Protein AF-A0AAP8J2D2-F1 (afdb_monomer)

pLDDT: mean 86.03, std 17.64, range [35.38, 97.0]

Sequence (80 aa):
MALAVVTVMIDSARQLIKNLDKLHTTKLGRDRIRHNLSLINGDIIDYCKKKILNLQAIIKRKGKNWYVKIAAITITIHDK

Foldseek 3Di:
DPPPPVPPQPPVLVVCLVCLVVDDDDPVRQVVQCVVVVPPDDDPSVVVNCQSPDPQWDWDDDPQWIWTDDDPDIDIDGRD

Radius of gyration: 13.66 Å; Cα contacts (8 Å, |Δi|>4): 64; chains: 1; bounding box: 33×36×30 Å

InterPro domains:
  IPR024229 Protein of unknown function DUF3781 [PF12636] (18-77)

Solvent-accessible surface area (backbone atoms only — not comparable to full-atom values): 5092 Å² total; per-residue (Å²): 144,79,82,71,74,72,69,77,71,42,73,69,51,46,58,56,63,76,46,52,87,74,62,76,74,54,72,69,53,49,53,53,52,25,61,79,68,71,48,87,76,79,62,65,60,61,53,50,50,54,52,65,71,34,91,78,36,48,72,46,76,60,86,61,33,38,38,38,37,42,92,95,44,72,49,78,44,79,61,131

Organism: Lacticaseibacillus rhamnosus (NCBI:txid47715)

Secondary structure (DSSP, 8-state):
--SSSSSTTHHHHHHHHHTGGG----HHHHHHHHHHHT--SS-HHHHHHHHHT-TT-EEEEETTEEEEEETTEEEEEE--

Mean predicted aligned error: 6.34 Å

Nearest PDB structures (foldseek):
  8pz5-assembly1_B  TM=7.395E-01  e=7.965E-01  Cyan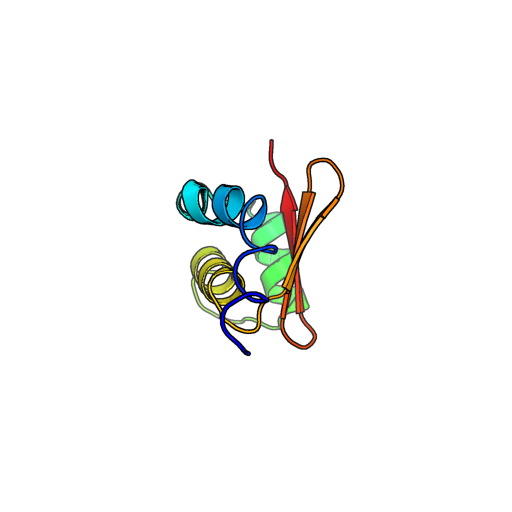othece sp. PCC 7425
  5lq4-assembly1_B  TM=7.251E-01  e=1.184E+00  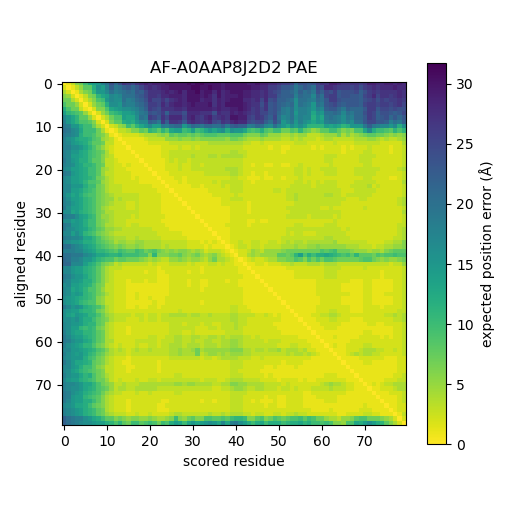Cyanothece sp. PCC 7425
  4wja-assembly1_B  TM=5.614E-01  e=9.090E-01  Homo sapiens
  4wja-assembly1_A  TM=5.923E-01  e=1.760E+00  Homo sapiens
  6rm3-assembly1_LH0  TM=7.724E-01  e=3.191E+00  Vairimorpha necatrix

Structure (mmCIF, N/CA/C/O backbone):
data_AF-A0AAP8J2D2-F1
#
_entry.id   AF-A0AAP8J2D2-F1
#
loop_
_atom_s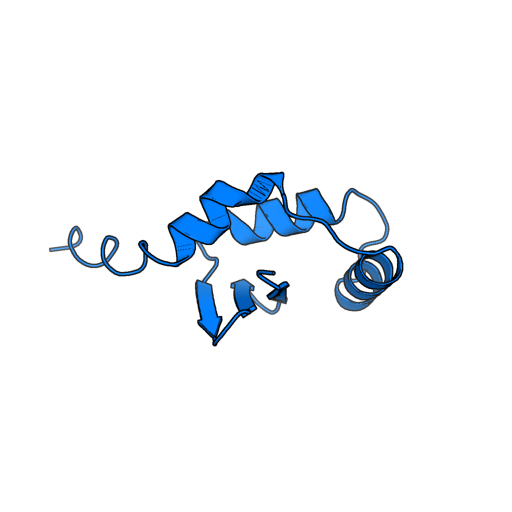ite.group_PDB
_atom_site.id
_atom_site.type_symbol
_atom_site.label_atom_id
_atom_site.label_alt_id
_atom_site.label_comp_id
_atom_site.label_asym_id
_atom_site.label_entity_id
_atom_site.label_seq_id
_atom_site.pdbx_PDB_ins_code
_atom_site.Cartn_x
_atom_site.Cartn_y
_atom_site.Cartn_z
_atom_site.occupancy
_atom_site.B_iso_or_equiv
_atom_site.auth_seq_id
_atom_site.auth_comp_id
_atom_site.auth_asym_id
_atom_site.auth_atom_id
_atom_site.pdbx_PDB_model_num
ATOM 1 N N . MET A 1 1 ? -19.611 -25.321 9.470 1.00 44.22 1 MET A N 1
ATOM 2 C CA . MET A 1 1 ? -19.116 -24.146 10.225 1.00 44.22 1 MET A CA 1
ATOM 3 C C . MET A 1 1 ? -17.934 -23.483 9.508 1.00 44.22 1 MET A C 1
ATOM 5 O O . MET A 1 1 ? -16.798 -23.674 9.911 1.00 44.22 1 MET A O 1
ATOM 9 N N . ALA A 1 2 ? -18.175 -22.701 8.452 1.00 37.72 2 ALA A N 1
ATOM 10 C CA . ALA A 1 2 ? -17.110 -21.907 7.811 1.00 37.72 2 ALA A CA 1
ATOM 11 C C . ALA A 1 2 ? -17.559 -20.492 7.395 1.00 37.72 2 ALA A C 1
ATOM 13 O O . ALA A 1 2 ? -16.793 -19.759 6.783 1.00 37.72 2 ALA A O 1
ATOM 14 N N . LEU A 1 3 ? -18.783 -20.080 7.751 1.00 36.94 3 LEU A N 1
ATOM 15 C CA . LEU A 1 3 ? -19.359 -18.812 7.287 1.00 36.94 3 LEU A CA 1
ATOM 16 C C . LEU A 1 3 ? -19.223 -17.647 8.287 1.00 36.94 3 LEU A C 1
ATOM 18 O O . LEU A 1 3 ? -19.623 -16.535 7.974 1.00 36.94 3 LEU A O 1
ATOM 22 N N . ALA A 1 4 ? -18.648 -17.869 9.475 1.00 35.38 4 ALA A N 1
ATOM 23 C CA . ALA A 1 4 ? -18.584 -16.846 10.528 1.00 35.38 4 ALA A CA 1
ATOM 24 C C . ALA A 1 4 ? -17.212 -16.154 10.673 1.00 35.38 4 ALA A C 1
ATOM 26 O O . ALA A 1 4 ? -17.130 -15.087 11.272 1.00 35.38 4 ALA A O 1
ATOM 27 N N . VAL A 1 5 ? -16.130 -16.720 10.120 1.00 39.50 5 VAL A N 1
ATOM 28 C CA . VAL A 1 5 ? -14.763 -16.199 10.349 1.00 39.50 5 VAL A CA 1
ATOM 29 C C . VAL A 1 5 ? -14.379 -15.093 9.354 1.00 39.50 5 VAL A C 1
ATOM 31 O O . VAL A 1 5 ? -13.541 -14.251 9.661 1.00 39.50 5 VAL A O 1
ATOM 34 N N . VAL A 1 6 ? -15.027 -15.023 8.186 1.00 42.81 6 VAL A N 1
ATOM 35 C CA . VAL A 1 6 ? -14.695 -14.020 7.155 1.00 42.81 6 VAL A CA 1
ATOM 36 C C . VAL A 1 6 ? -15.244 -12.627 7.501 1.00 42.81 6 VAL A C 1
ATOM 38 O O . VAL A 1 6 ? -14.662 -11.619 7.114 1.00 42.81 6 VAL A O 1
ATOM 41 N N . THR A 1 7 ? -16.322 -12.528 8.280 1.00 38.31 7 THR A N 1
ATOM 42 C CA . THR A 1 7 ? -17.069 -11.270 8.452 1.00 38.31 7 THR A CA 1
ATOM 43 C C . THR A 1 7 ? -16.415 -10.272 9.421 1.00 38.31 7 THR A C 1
ATOM 45 O O . THR A 1 7 ? -16.657 -9.073 9.305 1.00 38.31 7 THR A O 1
ATOM 48 N N . VAL A 1 8 ? -15.548 -10.727 10.337 1.00 45.25 8 VAL A N 1
ATOM 49 C CA . VAL A 1 8 ? -15.045 -9.911 11.468 1.00 45.25 8 VAL A CA 1
ATOM 50 C C . VAL A 1 8 ? -13.791 -9.081 11.125 1.00 45.25 8 VAL A C 1
ATOM 52 O O . VAL A 1 8 ? -13.510 -8.082 11.778 1.00 45.25 8 VAL A O 1
ATOM 55 N N . MET A 1 9 ? -13.057 -9.401 10.052 1.00 49.44 9 MET A N 1
ATOM 56 C CA . MET A 1 9 ? -11.853 -8.640 9.650 1.00 49.44 9 MET A CA 1
ATOM 57 C C . MET A 1 9 ? -12.141 -7.391 8.789 1.00 49.44 9 MET A C 1
ATOM 59 O O . MET A 1 9 ? -11.216 -6.674 8.403 1.00 49.44 9 MET A O 1
ATOM 63 N N . ILE A 1 10 ? -13.406 -7.121 8.456 1.00 55.56 10 ILE A N 1
ATOM 64 C CA . ILE A 1 10 ? -13.749 -6.316 7.278 1.00 55.56 10 ILE A CA 1
ATOM 65 C C . ILE A 1 10 ? -14.019 -4.822 7.587 1.00 55.56 10 ILE A C 1
ATOM 67 O O . ILE A 1 10 ? -13.871 -3.989 6.692 1.00 55.56 10 ILE A O 1
ATOM 71 N N . ASP A 1 11 ? -14.332 -4.409 8.819 1.00 61.75 1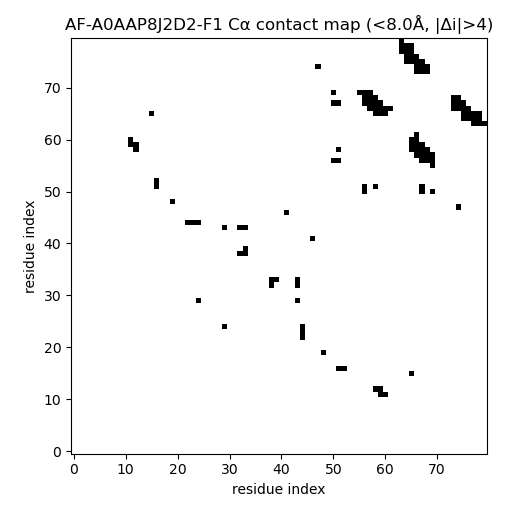1 ASP A N 1
ATOM 72 C CA . ASP A 1 11 ? -14.814 -3.029 9.048 1.00 61.75 11 ASP A CA 1
ATOM 73 C C . ASP A 1 11 ? -13.760 -1.942 8.808 1.00 61.75 11 ASP A C 1
ATOM 75 O O . ASP A 1 11 ? -14.031 -0.942 8.140 1.00 61.75 11 ASP A O 1
ATOM 79 N N . SER A 1 12 ? -12.532 -2.156 9.284 1.00 65.31 12 SER A N 1
ATOM 80 C CA . SER A 1 12 ? -11.439 -1.206 9.053 1.00 65.31 12 SER A CA 1
ATOM 81 C C . SER A 1 12 ? -11.004 -1.224 7.582 1.00 65.31 12 SER A C 1
ATOM 83 O O . SER A 1 12 ? -10.949 -0.184 6.929 1.00 65.31 12 SER A O 1
ATOM 85 N N . ALA A 1 13 ? -10.764 -2.409 7.015 1.00 82.06 13 ALA A N 1
ATOM 86 C CA . ALA A 1 13 ? -10.307 -2.545 5.632 1.00 82.06 13 ALA A CA 1
ATOM 87 C C . ALA A 1 13 ? -11.300 -1.958 4.608 1.00 82.06 13 ALA A C 1
ATOM 89 O O . ALA A 1 13 ? -10.868 -1.396 3.600 1.00 82.06 13 ALA A O 1
ATOM 90 N N . ARG A 1 14 ? -12.615 -1.997 4.886 1.00 86.62 14 ARG A N 1
ATOM 91 C CA . ARG A 1 14 ? -13.636 -1.336 4.053 1.00 86.62 14 ARG A CA 1
ATOM 92 C C . ARG A 1 14 ? -13.361 0.155 3.858 1.00 86.62 14 ARG A C 1
ATOM 94 O O . ARG A 1 14 ? -13.614 0.649 2.766 1.00 86.62 14 ARG A O 1
ATOM 101 N N . GLN A 1 15 ? -12.864 0.875 4.867 1.00 89.44 15 GLN A N 1
ATOM 102 C CA . GLN A 1 15 ? -12.583 2.314 4.738 1.00 89.44 15 GLN A CA 1
ATOM 103 C C . GLN A 1 15 ? -11.456 2.584 3.737 1.00 89.44 15 GLN A C 1
ATOM 105 O O . GLN A 1 15 ? -11.591 3.468 2.892 1.00 89.44 15 GLN A O 1
ATOM 110 N N . LEU A 1 16 ? -10.381 1.791 3.796 1.00 92.00 16 LEU A N 1
ATOM 111 C CA . LEU A 1 16 ? -9.280 1.872 2.837 1.00 92.00 16 LEU A CA 1
ATOM 112 C C . LEU A 1 16 ? -9.765 1.549 1.417 1.00 92.00 16 LEU A C 1
ATOM 114 O O . LEU A 1 16 ? -9.473 2.293 0.486 1.00 92.00 16 LEU A O 1
ATOM 118 N N . ILE A 1 17 ? -10.537 0.470 1.259 1.00 92.06 17 ILE A N 1
ATOM 119 C CA . ILE A 1 17 ? -11.049 0.034 -0.049 1.00 92.06 17 ILE A CA 1
ATOM 120 C C . ILE A 1 17 ? -12.002 1.080 -0.649 1.00 92.06 17 ILE A C 1
ATOM 122 O O . ILE A 1 17 ? -11.904 1.381 -1.835 1.00 92.06 17 ILE A O 1
ATOM 126 N N . LYS A 1 18 ? -12.882 1.686 0.161 1.00 92.19 18 LYS A N 1
ATOM 127 C CA . LYS A 1 18 ? -13.812 2.742 -0.283 1.00 92.19 18 LYS A CA 1
ATOM 128 C C . LYS A 1 18 ? -13.120 4.019 -0.768 1.00 92.19 18 LYS A C 1
ATOM 130 O O . LYS A 1 18 ? -13.735 4.757 -1.522 1.00 92.19 18 LYS A O 1
ATOM 135 N N . ASN A 1 19 ? -11.894 4.289 -0.319 1.00 93.00 19 ASN A N 1
ATOM 136 C CA . ASN A 1 19 ? -11.117 5.474 -0.703 1.00 93.00 19 ASN A CA 1
ATOM 137 C C . ASN A 1 19 ? -9.940 5.129 -1.629 1.00 93.00 19 ASN A C 1
ATOM 139 O O . ASN A 1 19 ? -8.992 5.905 -1.756 1.00 93.00 19 ASN A O 1
ATOM 143 N N . LEU A 1 20 ? -9.951 3.944 -2.243 1.00 93.25 20 LEU A N 1
ATOM 144 C CA . LEU A 1 20 ? -8.828 3.459 -3.040 1.00 93.25 20 LEU A CA 1
ATOM 145 C C . LEU A 1 20 ? -8.585 4.307 -4.302 1.00 93.25 20 LEU A C 1
ATOM 147 O O . LEU A 1 20 ? -7.457 4.395 -4.787 1.00 93.25 20 LEU A O 1
ATOM 151 N N . ASP A 1 21 ? -9.626 4.957 -4.814 1.00 94.88 21 ASP A N 1
ATOM 152 C CA . ASP A 1 21 ? -9.586 5.945 -5.895 1.00 94.88 21 ASP A CA 1
ATOM 153 C C . ASP A 1 21 ? -8.738 7.179 -5.543 1.00 94.88 21 ASP A C 1
ATOM 155 O O . ASP A 1 21 ? -8.057 7.721 -6.412 1.00 94.88 21 ASP A O 1
ATOM 159 N N . LYS A 1 22 ? -8.692 7.558 -4.261 1.00 95.06 22 LYS A N 1
ATOM 160 C CA . LYS A 1 22 ? -7.903 8.692 -3.746 1.00 95.06 22 LYS A CA 1
ATOM 161 C C . LYS A 1 22 ? -6.434 8.347 -3.493 1.00 95.06 22 LYS A C 1
ATOM 163 O O . LYS A 1 22 ? -5.654 9.221 -3.092 1.00 95.06 22 LYS A O 1
ATOM 168 N N . LEU A 1 23 ? -6.043 7.084 -3.687 1.00 95.69 23 LEU A N 1
ATOM 169 C CA . LEU A 1 23 ? -4.671 6.641 -3.480 1.00 95.69 23 LEU A CA 1
ATOM 170 C C . LEU A 1 23 ? -3.742 7.377 -4.447 1.00 95.69 23 LEU A C 1
ATOM 172 O O . LEU A 1 23 ? -3.815 7.223 -5.663 1.00 95.69 23 LEU A O 1
ATOM 176 N N . HIS A 1 24 ? -2.823 8.140 -3.878 1.00 95.31 24 HIS A N 1
ATOM 177 C CA . HIS A 1 24 ? -1.809 8.872 -4.613 1.00 95.31 24 HIS A CA 1
ATOM 178 C C . HIS A 1 24 ? -0.459 8.712 -3.918 1.00 95.31 24 HIS A C 1
ATOM 180 O O . HIS A 1 24 ? -0.357 8.303 -2.762 1.00 95.31 24 HIS A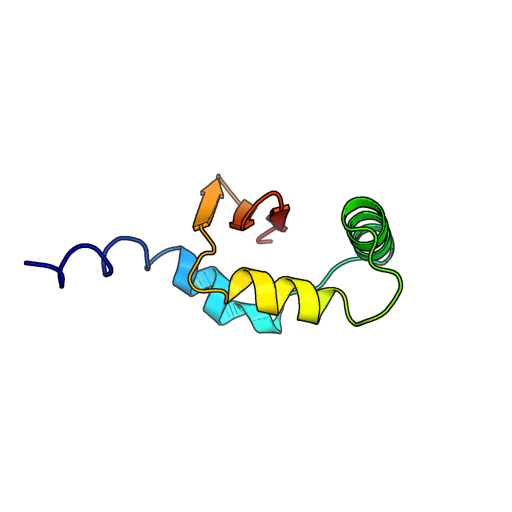 O 1
ATOM 186 N N . THR A 1 25 ? 0.605 9.051 -4.634 1.00 95.31 25 THR A N 1
ATOM 187 C CA . THR A 1 25 ? 1.952 9.111 -4.075 1.00 95.31 25 THR A CA 1
ATOM 188 C C . THR A 1 25 ? 2.703 10.293 -4.674 1.00 95.31 25 THR A C 1
ATOM 190 O O . THR A 1 25 ? 2.418 10.738 -5.789 1.00 95.31 25 THR A O 1
ATOM 193 N N . THR A 1 26 ? 3.702 10.787 -3.949 1.00 95.69 26 THR A N 1
ATOM 194 C CA . THR A 1 26 ? 4.656 11.772 -4.466 1.00 95.69 26 THR A CA 1
ATOM 195 C C . THR A 1 26 ? 5.592 11.130 -5.494 1.00 95.69 26 THR A C 1
ATOM 197 O O . THR A 1 26 ? 5.681 9.901 -5.580 1.00 95.69 26 THR A O 1
ATOM 200 N N . LYS A 1 27 ? 6.326 11.953 -6.258 1.00 95.75 27 LYS A N 1
ATOM 201 C CA . LYS A 1 27 ? 7.363 11.480 -7.192 1.00 95.75 27 LYS A CA 1
ATOM 202 C C . LYS A 1 27 ? 8.398 10.601 -6.478 1.00 95.75 27 LYS A C 1
ATOM 204 O O . LYS A 1 27 ? 8.559 9.448 -6.851 1.00 95.75 27 LYS A O 1
ATOM 209 N N . LEU A 1 28 ? 8.954 11.089 -5.366 1.00 95.88 28 LEU A N 1
ATOM 210 C CA . LEU A 1 28 ? 9.894 10.328 -4.532 1.00 95.88 28 LEU A CA 1
ATOM 211 C C . LEU A 1 28 ? 9.287 9.025 -3.996 1.00 95.88 28 LEU A C 1
ATOM 213 O O . LEU A 1 28 ? 9.959 7.998 -3.935 1.00 95.88 28 LEU A O 1
ATOM 217 N N . GLY A 1 29 ? 8.002 9.043 -3.628 1.00 95.19 29 GLY A N 1
ATOM 218 C CA . GLY A 1 29 ? 7.300 7.832 -3.214 1.00 95.19 29 GLY A CA 1
ATOM 219 C C . GLY A 1 29 ? 7.196 6.802 -4.344 1.00 95.19 29 GLY A C 1
ATOM 220 O O . GLY A 1 29 ? 7.432 5.623 -4.090 1.00 95.19 29 GLY A O 1
ATOM 221 N N . ARG A 1 30 ? 6.931 7.230 -5.591 1.00 95.44 30 ARG A N 1
ATOM 222 C CA . ARG A 1 30 ? 6.952 6.329 -6.762 1.00 95.44 30 ARG A CA 1
ATOM 223 C C . ARG A 1 30 ? 8.327 5.710 -6.960 1.00 95.44 30 ARG A C 1
ATOM 225 O O . ARG A 1 30 ? 8.410 4.502 -7.152 1.00 95.44 30 ARG A O 1
ATOM 232 N N . ASP A 1 31 ? 9.378 6.519 -6.891 1.00 95.38 31 ASP A N 1
ATOM 233 C CA . ASP A 1 31 ? 10.747 6.066 -7.150 1.00 95.38 31 ASP A CA 1
ATOM 234 C C . ASP A 1 31 ? 11.202 5.053 -6.091 1.00 95.38 31 ASP A C 1
ATOM 236 O O . ASP A 1 31 ? 11.728 3.994 -6.432 1.00 95.38 31 ASP A O 1
ATOM 240 N N . ARG A 1 32 ? 10.873 5.293 -4.814 1.00 96.06 32 ARG A N 1
ATOM 241 C CA . ARG A 1 32 ? 11.117 4.330 -3.730 1.00 96.06 32 ARG A CA 1
ATOM 242 C C . ARG A 1 32 ? 10.369 3.014 -3.937 1.00 96.06 32 ARG A C 1
ATOM 244 O O . ARG A 1 32 ? 10.938 1.950 -3.716 1.00 96.06 32 ARG A O 1
ATOM 251 N N . ILE A 1 33 ? 9.100 3.073 -4.345 1.00 95.94 33 ILE A N 1
ATOM 252 C CA . ILE A 1 33 ? 8.312 1.858 -4.600 1.00 95.94 33 ILE A CA 1
ATOM 253 C C . ILE A 1 33 ? 8.910 1.077 -5.775 1.00 95.94 33 ILE A C 1
ATOM 255 O O . ILE A 1 33 ? 9.076 -0.136 -5.661 1.00 95.94 33 ILE A O 1
ATOM 259 N N . ARG A 1 34 ? 9.279 1.756 -6.871 1.00 95.50 34 ARG A N 1
ATOM 260 C CA . ARG A 1 34 ? 9.933 1.118 -8.024 1.00 95.50 34 ARG A CA 1
ATOM 261 C C . ARG A 1 34 ? 11.222 0.425 -7.639 1.00 95.50 34 ARG A C 1
ATOM 263 O O . ARG A 1 34 ? 11.387 -0.741 -7.970 1.00 95.50 34 ARG A O 1
ATOM 270 N N . HIS A 1 35 ? 12.093 1.125 -6.922 1.00 96.12 35 HIS A N 1
ATOM 271 C CA . HIS A 1 35 ? 13.374 0.583 -6.496 1.00 96.12 35 HIS A CA 1
ATOM 272 C C . HIS A 1 35 ? 13.192 -0.650 -5.601 1.00 96.12 35 HIS A C 1
ATOM 274 O O . HIS A 1 35 ? 13.695 -1.722 -5.922 1.00 96.12 35 HIS A O 1
ATOM 280 N N . ASN A 1 36 ? 12.384 -0.539 -4.541 1.00 95.94 36 ASN A N 1
ATOM 281 C CA . ASN A 1 36 ? 12.193 -1.628 -3.578 1.00 95.94 36 ASN A CA 1
ATOM 282 C C . ASN A 1 36 ? 11.548 -2.877 -4.191 1.00 95.94 36 ASN A C 1
ATOM 284 O O . ASN A 1 36 ? 11.780 -3.984 -3.715 1.00 95.94 36 ASN A O 1
ATOM 288 N N . LEU A 1 37 ? 10.707 -2.701 -5.212 1.00 93.62 37 LEU A N 1
ATOM 289 C CA . LEU A 1 37 ? 10.007 -3.797 -5.881 1.00 93.62 37 LEU A CA 1
ATOM 290 C C . LEU A 1 37 ? 10.640 -4.185 -7.223 1.00 93.62 37 LEU A C 1
ATOM 292 O O . LEU A 1 37 ? 10.091 -5.039 -7.915 1.00 93.62 37 LEU A O 1
ATOM 296 N N . SER A 1 38 ? 11.762 -3.559 -7.598 1.00 94.31 38 SER A N 1
ATOM 297 C CA . SER A 1 38 ? 12.409 -3.723 -8.908 1.00 94.31 38 SER A CA 1
ATOM 298 C C . SER A 1 38 ? 11.431 -3.583 -10.089 1.00 94.31 38 SER A C 1
ATOM 300 O O . SER A 1 38 ? 11.502 -4.316 -11.074 1.00 94.31 38 SER A O 1
ATOM 302 N N .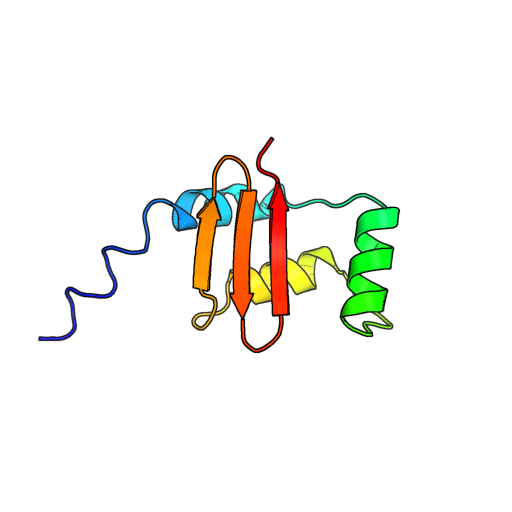 LEU A 1 39 ? 10.480 -2.647 -9.989 1.00 92.12 39 LEU A N 1
ATOM 303 C CA . LEU A 1 39 ? 9.487 -2.390 -11.035 1.00 92.12 39 LEU A CA 1
ATOM 304 C C . LEU A 1 39 ? 10.067 -1.421 -12.064 1.00 92.12 39 LEU A C 1
ATOM 306 O O . LEU A 1 39 ? 10.255 -0.239 -11.777 1.00 92.12 39 LEU A O 1
ATOM 310 N N . ILE A 1 40 ? 10.319 -1.931 -13.268 1.00 84.25 40 ILE A N 1
ATOM 311 C CA . ILE A 1 40 ? 10.920 -1.160 -14.365 1.00 84.25 40 ILE A CA 1
ATOM 312 C C . ILE A 1 40 ? 9.862 -0.262 -15.023 1.00 84.25 40 ILE A C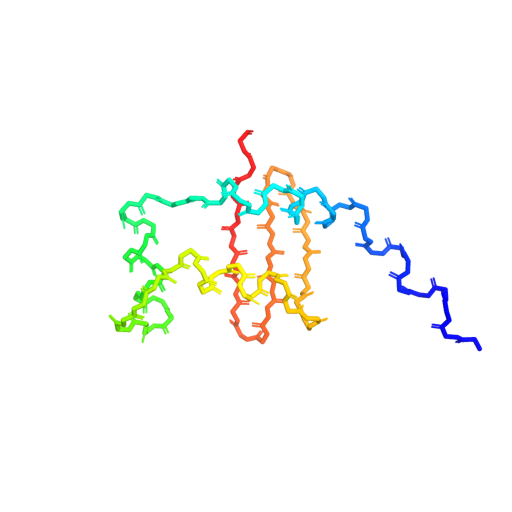 1
ATOM 314 O O . ILE A 1 40 ? 10.097 0.924 -15.227 1.00 84.25 40 ILE A O 1
ATOM 318 N N . ASN A 1 41 ? 8.664 -0.804 -15.268 1.00 84.88 41 ASN A N 1
ATOM 319 C CA . ASN A 1 41 ? 7.590 -0.144 -16.013 1.00 84.88 41 ASN A CA 1
ATOM 320 C C . ASN A 1 41 ? 6.233 -0.262 -15.300 1.00 84.88 41 ASN A C 1
ATOM 322 O O . ASN A 1 41 ? 6.040 -1.103 -14.420 1.00 84.88 41 ASN A O 1
ATOM 326 N N . GLY A 1 42 ? 5.274 0.559 -15.733 1.00 88.06 42 GLY A N 1
ATOM 327 C CA . GLY A 1 42 ? 3.874 0.489 -15.315 1.00 88.06 42 GLY A CA 1
ATOM 328 C C . GLY A 1 42 ? 3.450 1.552 -14.302 1.00 88.06 42 GLY A C 1
ATOM 329 O O . GLY A 1 42 ? 4.265 2.272 -13.709 1.00 88.06 42 GLY A O 1
ATOM 330 N N . ASP A 1 43 ? 2.134 1.650 -14.125 1.00 93.69 43 ASP A N 1
ATOM 331 C CA . ASP A 1 43 ? 1.528 2.535 -13.140 1.00 93.69 43 ASP A CA 1
ATOM 332 C C . ASP A 1 43 ? 1.658 1.927 -11.734 1.00 93.69 43 ASP A C 1
ATOM 334 O O . ASP A 1 43 ? 1.114 0.868 -11.409 1.00 93.69 43 ASP A O 1
ATOM 338 N N . ILE A 1 44 ? 2.415 2.627 -10.891 1.00 95.12 44 ILE A N 1
ATOM 339 C CA . ILE A 1 44 ? 2.700 2.236 -9.511 1.00 95.12 44 ILE A CA 1
ATOM 340 C C . ILE A 1 44 ? 1.452 2.292 -8.635 1.00 95.12 44 ILE A C 1
ATOM 342 O O . ILE A 1 44 ? 1.305 1.463 -7.735 1.00 95.12 44 ILE A O 1
ATOM 346 N N . ILE A 1 45 ? 0.549 3.239 -8.883 1.00 95.44 45 ILE A N 1
ATOM 347 C CA . ILE A 1 45 ? -0.706 3.326 -8.142 1.00 95.44 45 ILE A CA 1
ATOM 348 C C . ILE A 1 45 ? -1.563 2.110 -8.459 1.00 95.44 45 ILE A C 1
ATOM 350 O O . ILE A 1 45 ? -1.999 1.428 -7.532 1.00 95.44 45 ILE A O 1
ATOM 354 N N . ASP A 1 46 ? -1.733 1.775 -9.734 1.00 96.00 46 ASP A N 1
ATOM 355 C CA . ASP A 1 46 ? -2.511 0.598 -10.126 1.00 96.00 46 ASP A CA 1
ATOM 356 C C . ASP A 1 46 ? -1.888 -0.706 -9.630 1.00 96.00 46 ASP A C 1
ATOM 358 O O . ASP A 1 46 ? -2.608 -1.608 -9.189 1.00 96.00 46 ASP A O 1
ATOM 362 N N . TYR A 1 47 ? -0.557 -0.808 -9.625 1.00 95.94 47 TYR A N 1
ATOM 363 C CA . TYR A 1 47 ? 0.128 -1.933 -8.994 1.00 95.94 47 TYR A CA 1
ATOM 364 C C . TYR A 1 47 ? -0.258 -2.057 -7.512 1.00 95.94 47 TYR A C 1
ATOM 366 O O . TYR A 1 47 ? -0.678 -3.128 -7.064 1.00 95.94 47 TYR A O 1
ATOM 374 N N . CYS A 1 48 ? -0.168 -0.963 -6.753 1.00 96.00 48 CYS A N 1
ATOM 375 C CA . CYS A 1 48 ? -0.540 -0.945 -5.341 1.00 96.00 48 CYS A CA 1
ATOM 376 C C . CYS A 1 48 ? -2.022 -1.295 -5.140 1.00 96.00 48 CYS A C 1
ATOM 378 O O . CYS A 1 48 ? -2.328 -2.133 -4.292 1.00 96.00 48 CYS A O 1
ATOM 380 N N . LYS A 1 49 ? -2.936 -0.743 -5.951 1.00 95.75 49 LYS A N 1
ATOM 381 C CA . LYS A 1 49 ? -4.373 -1.069 -5.907 1.00 95.75 49 LYS A CA 1
ATOM 382 C C . 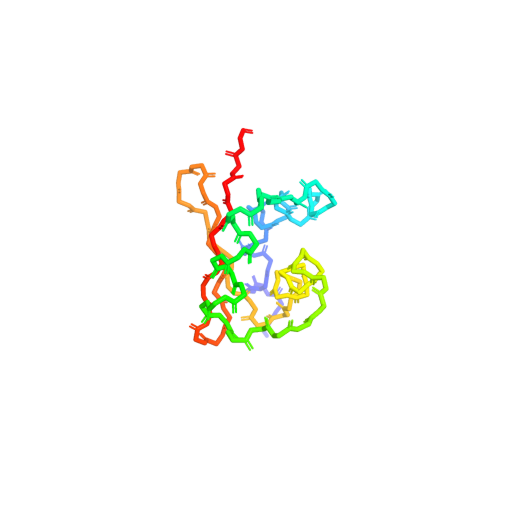LYS A 1 49 ? -4.619 -2.568 -6.082 1.00 95.75 49 LYS A C 1
ATOM 384 O O . LYS A 1 49 ? -5.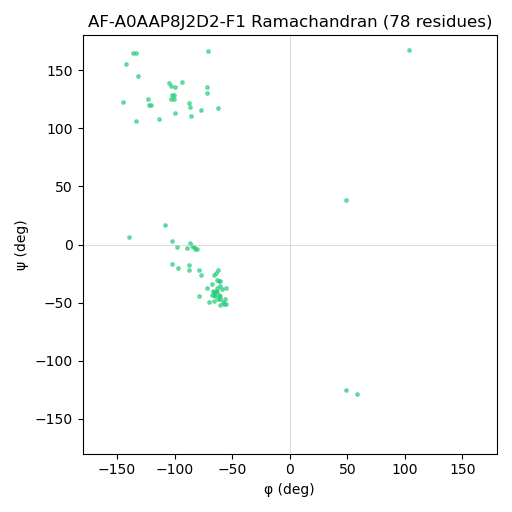331 -3.165 -5.277 1.00 95.75 49 LYS A O 1
ATOM 389 N N . LYS A 1 50 ? -3.970 -3.204 -7.064 1.00 95.19 50 LYS A N 1
ATOM 390 C CA . LYS A 1 50 ? -4.071 -4.658 -7.294 1.00 95.19 50 LYS A CA 1
ATOM 391 C C . LYS A 1 50 ? -3.583 -5.476 -6.098 1.00 95.19 50 LYS A C 1
ATOM 393 O O . LYS A 1 50 ? -4.155 -6.522 -5.806 1.00 95.19 50 LYS A O 1
ATOM 398 N N . LYS A 1 51 ? -2.542 -5.017 -5.394 1.00 94.88 51 LYS A N 1
ATOM 399 C CA . LYS A 1 51 ? -2.058 -5.672 -4.166 1.00 94.88 51 LYS A CA 1
ATOM 400 C C . LYS A 1 51 ? -3.011 -5.486 -2.988 1.00 94.88 51 LYS A C 1
ATOM 402 O O . LYS A 1 51 ? -3.196 -6.433 -2.235 1.00 94.88 51 LYS A O 1
ATOM 407 N N . ILE A 1 52 ? -3.632 -4.316 -2.857 1.00 94.25 52 ILE A N 1
ATOM 408 C CA . ILE A 1 52 ? -4.621 -4.020 -1.807 1.00 94.25 52 ILE A CA 1
ATOM 409 C C . ILE A 1 52 ? -5.897 -4.850 -1.988 1.00 94.25 52 ILE A C 1
ATOM 411 O O . ILE A 1 52 ? -6.438 -5.348 -1.007 1.00 94.25 52 ILE A O 1
ATOM 415 N N . LEU A 1 53 ? -6.357 -5.030 -3.229 1.00 93.81 53 LEU A N 1
ATOM 416 C CA . LEU A 1 53 ? -7.578 -5.779 -3.556 1.00 93.81 53 LEU A CA 1
ATOM 417 C C . LEU A 1 53 ? -7.380 -7.300 -3.639 1.00 93.81 53 LEU A C 1
ATOM 419 O O . LEU A 1 53 ? -8.327 -8.036 -3.907 1.00 93.81 53 LEU A O 1
ATOM 423 N N . ASN A 1 54 ? -6.157 -7.792 -3.455 1.00 93.56 54 ASN A N 1
ATOM 424 C CA . ASN A 1 54 ? -5.886 -9.217 -3.539 1.00 93.56 54 ASN A CA 1
ATOM 425 C C . ASN A 1 54 ? -6.475 -9.956 -2.324 1.00 93.56 54 ASN A C 1
ATOM 427 O O . ASN A 1 54 ? -6.284 -9.535 -1.188 1.00 93.56 54 ASN A O 1
ATOM 431 N N . LEU A 1 55 ? -7.132 -11.096 -2.555 1.00 88.62 55 LEU A N 1
ATOM 432 C CA . LEU A 1 55 ? -7.784 -11.892 -1.504 1.00 88.62 55 LEU A CA 1
ATOM 433 C C . LEU A 1 55 ? -6.816 -12.438 -0.439 1.00 88.62 55 LEU A C 1
ATOM 435 O O . LEU A 1 55 ? -7.238 -12.753 0.668 1.00 88.62 55 LEU A O 1
ATOM 439 N N . GLN A 1 56 ? -5.526 -12.549 -0.762 1.00 90.94 56 GLN A N 1
ATOM 440 C CA . GLN A 1 56 ? -4.474 -12.970 0.167 1.00 90.94 56 GLN A CA 1
ATOM 441 C C . GLN A 1 56 ? -3.845 -11.792 0.927 1.00 90.94 56 GLN A C 1
ATOM 443 O O . GLN A 1 56 ? -2.951 -11.999 1.751 1.00 90.94 56 GLN A O 1
ATOM 448 N N . ALA A 1 57 ? -4.255 -10.554 0.641 1.00 92.19 57 ALA A N 1
ATOM 449 C CA . ALA A 1 57 ? -3.725 -9.386 1.320 1.00 92.19 57 ALA A CA 1
ATOM 450 C C . ALA A 1 57 ? -4.242 -9.312 2.761 1.00 92.19 57 ALA A C 1
ATOM 452 O O . ALA A 1 57 ? -5.441 -9.374 3.031 1.00 92.19 57 ALA A O 1
ATOM 453 N N . ILE A 1 58 ? -3.321 -9.113 3.698 1.00 93.06 58 ILE A N 1
ATOM 454 C CA . ILE A 1 58 ? -3.635 -8.879 5.104 1.00 93.06 58 ILE A CA 1
ATOM 455 C C . ILE A 1 58 ? -3.552 -7.376 5.351 1.00 93.06 58 ILE A C 1
ATOM 457 O O . ILE A 1 58 ? -2.468 -6.791 5.298 1.00 93.06 58 ILE A O 1
ATOM 461 N N . ILE A 1 59 ? -4.696 -6.760 5.640 1.00 92.50 59 ILE A N 1
ATOM 462 C CA . ILE A 1 59 ? -4.816 -5.320 5.878 1.00 92.50 59 ILE A CA 1
ATOM 463 C C . ILE A 1 59 ? -4.936 -5.073 7.380 1.00 92.50 59 ILE A C 1
ATOM 465 O O . ILE A 1 59 ? -5.817 -5.617 8.045 1.00 92.50 59 ILE A O 1
ATOM 469 N N . LYS A 1 60 ? -4.050 -4.236 7.923 1.00 92.69 60 LYS A N 1
ATOM 470 C CA . LYS A 1 60 ? -4.067 -3.818 9.330 1.00 92.69 60 LYS A CA 1
ATOM 471 C C . LYS A 1 60 ? -3.925 -2.307 9.432 1.00 92.69 60 LYS A C 1
ATOM 473 O O . LYS A 1 60 ? -3.180 -1.701 8.667 1.00 92.69 60 LYS A O 1
ATOM 478 N N . ARG A 1 61 ? -4.592 -1.702 10.412 1.00 92.25 61 ARG A N 1
ATOM 479 C CA . ARG A 1 61 ? -4.411 -0.288 10.757 1.00 92.25 61 ARG A CA 1
ATOM 480 C C . ARG A 1 61 ? -3.566 -0.174 12.021 1.00 92.25 61 ARG A C 1
ATOM 482 O O . ARG A 1 61 ? -3.799 -0.904 12.981 1.00 92.25 61 ARG A O 1
ATOM 489 N N . LYS A 1 62 ? -2.600 0.745 12.033 1.00 91.38 62 LYS A N 1
ATOM 490 C CA . LYS A 1 62 ? -1.848 1.136 13.234 1.00 91.38 62 LYS A CA 1
ATOM 491 C C . LYS A 1 62 ? -1.780 2.660 13.288 1.00 91.38 62 LYS A C 1
ATOM 493 O O . LYS A 1 62 ? -1.069 3.288 12.502 1.00 91.38 62 LYS A O 1
ATOM 498 N N . GLY A 1 63 ? -2.553 3.251 14.199 1.00 92.12 63 GLY A N 1
ATOM 499 C CA . GLY A 1 63 ? -2.776 4.698 14.232 1.00 92.12 63 GLY A CA 1
ATOM 500 C C . GLY A 1 63 ? -3.389 5.196 12.918 1.00 92.12 63 GLY A C 1
ATOM 501 O O . GLY A 1 63 ? -4.366 4.632 12.424 1.00 92.12 63 GLY A O 1
ATOM 502 N N . LYS A 1 64 ? -2.779 6.222 12.314 1.00 91.62 64 LYS A N 1
ATOM 503 C CA . LYS A 1 64 ? -3.215 6.789 11.024 1.00 91.62 64 LYS A CA 1
ATOM 504 C C . LYS A 1 64 ? -2.748 6.010 9.785 1.00 91.62 64 LYS A C 1
ATOM 506 O O . LYS A 1 64 ? -3.103 6.366 8.670 1.00 91.62 64 LYS A O 1
ATOM 511 N N . ASN A 1 65 ? -1.940 4.964 9.954 1.00 95.06 65 ASN A N 1
ATOM 512 C CA . ASN A 1 65 ? -1.350 4.245 8.826 1.00 95.06 65 ASN A CA 1
ATOM 513 C C . ASN A 1 65 ? -2.042 2.903 8.600 1.00 95.06 65 ASN A C 1
ATOM 515 O O . ASN A 1 65 ? -2.291 2.146 9.545 1.00 95.06 65 ASN A O 1
ATOM 519 N N . TRP A 1 66 ? -2.262 2.580 7.333 1.00 95.12 66 TRP A N 1
ATOM 520 C CA . TRP A 1 66 ? -2.615 1.247 6.874 1.00 95.12 66 TRP A CA 1
ATOM 521 C C . TRP A 1 66 ? -1.362 0.490 6.460 1.00 95.12 66 TRP A C 1
ATOM 523 O O . TRP A 1 66 ? -0.474 1.038 5.808 1.00 95.12 66 TRP A O 1
ATOM 533 N N . TYR A 1 67 ? -1.324 -0.785 6.812 1.00 95.62 67 TYR A N 1
ATOM 534 C CA . TYR A 1 67 ? -0.303 -1.737 6.416 1.00 95.62 67 TYR A CA 1
ATOM 535 C C . TYR A 1 67 ? -0.983 -2.869 5.663 1.00 95.62 67 TYR A C 1
ATOM 537 O O . TYR A 1 67 ? -1.850 -3.553 6.208 1.00 95.62 67 TYR A O 1
ATOM 545 N N . VAL A 1 68 ? -0.583 -3.058 4.412 1.00 95.31 68 VAL A N 1
ATOM 546 C CA . VAL A 1 68 ? -1.086 -4.114 3.538 1.00 95.31 68 VAL A CA 1
ATOM 547 C C . VAL A 1 68 ? 0.057 -5.073 3.267 1.00 95.31 68 VAL A C 1
ATOM 549 O O . VAL A 1 68 ? 1.009 -4.728 2.565 1.00 95.31 68 VAL A O 1
ATOM 552 N N . LYS A 1 69 ? -0.018 -6.263 3.858 1.00 96.25 69 LYS A N 1
ATOM 553 C CA . LYS A 1 69 ? 0.980 -7.317 3.680 1.00 96.25 69 LYS A CA 1
ATOM 554 C C . LYS A 1 69 ? 0.475 -8.344 2.674 1.00 96.25 69 LYS A C 1
ATOM 556 O O . LYS A 1 69 ? -0.618 -8.876 2.842 1.00 96.25 69 LYS A O 1
ATOM 561 N N . ILE A 1 70 ? 1.284 -8.648 1.665 1.00 93.94 70 ILE A N 1
ATOM 562 C CA . ILE A 1 70 ? 1.026 -9.706 0.686 1.00 93.94 70 ILE A CA 1
ATOM 563 C C . ILE A 1 70 ? 2.345 -10.357 0.275 1.00 93.94 70 ILE A C 1
ATOM 565 O O . ILE A 1 70 ? 3.260 -9.680 -0.194 1.00 93.94 70 ILE A O 1
ATOM 569 N N . ALA A 1 71 ? 2.453 -11.674 0.463 1.00 92.56 71 ALA A N 1
ATOM 570 C CA . ALA A 1 71 ? 3.718 -12.398 0.329 1.00 92.56 71 ALA A CA 1
ATOM 571 C C . ALA A 1 71 ? 4.854 -11.689 1.111 1.00 92.56 71 ALA A C 1
ATOM 573 O O . ALA A 1 71 ? 4.706 -11.415 2.305 1.00 92.56 71 ALA A O 1
ATOM 574 N N . ALA A 1 72 ? 5.963 -11.362 0.443 1.00 94.06 72 ALA A N 1
ATOM 575 C CA . ALA A 1 72 ? 7.105 -10.644 1.016 1.00 94.06 72 ALA A CA 1
ATOM 576 C C . ALA A 1 72 ? 6.972 -9.105 0.969 1.00 94.06 72 ALA A C 1
ATOM 578 O O . ALA A 1 72 ? 7.875 -8.394 1.402 1.00 94.06 72 ALA A O 1
ATOM 579 N N . ILE A 1 73 ? 5.861 -8.570 0.454 1.00 95.62 73 ILE A N 1
ATOM 580 C CA . ILE A 1 73 ? 5.662 -7.131 0.257 1.00 95.62 73 ILE A CA 1
ATOM 581 C C . ILE A 1 73 ? 4.813 -6.571 1.396 1.00 95.62 73 ILE A C 1
ATOM 583 O O . ILE A 1 73 ? 3.775 -7.129 1.752 1.00 95.62 73 ILE A O 1
ATOM 587 N N . THR A 1 74 ? 5.231 -5.426 1.933 1.00 97.00 74 THR A N 1
ATOM 588 C CA . THR A 1 74 ? 4.401 -4.601 2.818 1.00 97.00 74 THR A CA 1
ATOM 589 C C . THR A 1 74 ? 4.259 -3.208 2.223 1.00 97.00 74 THR A C 1
ATOM 591 O O . THR A 1 74 ? 5.252 -2.510 2.026 1.00 97.00 74 THR A O 1
ATOM 594 N N . ILE A 1 75 ? 3.021 -2.805 1.942 1.00 95.75 75 ILE A N 1
ATOM 595 C CA . ILE A 1 75 ? 2.679 -1.458 1.482 1.00 95.75 75 ILE A CA 1
ATOM 596 C C . ILE A 1 75 ? 2.150 -0.676 2.680 1.00 95.75 75 ILE A C 1
ATOM 598 O O . ILE A 1 75 ? 1.197 -1.103 3.333 1.00 95.75 75 ILE A O 1
ATOM 602 N N . THR A 1 76 ? 2.753 0.479 2.946 1.00 95.88 76 THR A N 1
ATOM 603 C CA . THR A 1 76 ? 2.279 1.416 3.967 1.00 95.88 76 THR A CA 1
ATOM 604 C C . THR A 1 76 ? 1.544 2.564 3.292 1.00 95.88 76 THR A C 1
ATOM 606 O O . THR A 1 76 ? 2.085 3.192 2.381 1.00 95.88 76 THR A O 1
ATOM 609 N N . ILE A 1 77 ? 0.327 2.850 3.745 1.00 95.56 77 ILE A N 1
ATOM 610 C CA . ILE A 1 77 ? -0.525 3.915 3.210 1.00 95.56 77 ILE A CA 1
ATOM 611 C C . ILE A 1 77 ? -0.867 4.848 4.365 1.00 95.56 77 ILE A C 1
ATOM 613 O O . ILE A 1 77 ? -1.351 4.409 5.407 1.00 95.56 77 ILE A O 1
ATOM 617 N N . HIS A 1 78 ? -0.586 6.134 4.191 1.00 93.12 78 HIS A N 1
ATOM 618 C CA . HIS A 1 78 ? -0.924 7.153 5.176 1.00 93.12 78 HIS A CA 1
ATOM 619 C C . HIS A 1 78 ? -2.343 7.656 4.915 1.00 93.12 78 HIS A C 1
ATOM 621 O O . HIS A 1 78 ? -2.618 8.151 3.824 1.00 93.12 78 HIS A O 1
ATOM 627 N N . ASP A 1 79 ? -3.212 7.535 5.914 1.00 84.56 79 ASP A N 1
ATOM 628 C CA . ASP A 1 79 ? -4.517 8.192 5.944 1.00 84.56 79 ASP A CA 1
ATOM 629 C C . ASP A 1 79 ? -4.297 9.593 6.537 1.00 84.56 79 ASP A C 1
ATOM 631 O O . ASP A 1 79 ? -3.737 9.709 7.636 1.00 84.56 79 ASP A O 1
ATOM 635 N N . LYS A 1 80 ? -4.593 10.642 5.764 1.00 70.44 80 LYS A N 1
ATOM 636 C CA . LYS A 1 80 ? -4.442 12.040 6.197 1.00 70.44 80 LYS A CA 1
ATOM 637 C C . LYS A 1 80 ? -5.734 12.544 6.809 1.00 70.44 80 LYS A C 1
ATOM 639 O O . LYS A 1 80 ? -6.792 12.268 6.210 1.00 70.44 80 LYS A O 1
#